Protein AF-A0A090WBZ7-F1 (afdb_monomer)

pLDDT: mean 85.17, std 12.05, range [41.03, 97.19]

Structure (mmCIF, N/CA/C/O backbone):
data_AF-A0A090WBZ7-F1
#
_entry.id   AF-A0A090WBZ7-F1
#
loop_
_atom_site.group_PDB
_atom_site.id
_atom_site.type_symbol
_atom_site.label_atom_id
_atom_site.label_alt_id
_atom_site.label_comp_id
_atom_site.label_asym_id
_atom_site.label_entity_id
_atom_site.label_seq_id
_atom_site.pdbx_PDB_ins_code
_atom_site.Cartn_x
_atom_site.Cartn_y
_atom_site.Cartn_z
_atom_site.occupancy
_atom_site.B_iso_or_equiv
_atom_site.auth_seq_id
_atom_site.auth_comp_id
_atom_site.auth_asym_id
_atom_site.auth_atom_id
_atom_site.pdbx_PDB_model_num
ATOM 1 N N . MET A 1 1 ? -3.839 8.595 30.414 1.00 41.03 1 MET A N 1
ATOM 2 C CA . MET A 1 1 ? -3.025 8.785 29.194 1.00 41.03 1 MET A CA 1
ATOM 3 C C . MET A 1 1 ? -3.899 9.528 28.204 1.00 41.03 1 MET A C 1
ATOM 5 O O . MET A 1 1 ? -5.021 9.101 28.007 1.00 41.03 1 MET A O 1
ATOM 9 N N . SER A 1 2 ? -3.464 10.681 27.697 1.00 43.09 2 SER A N 1
ATOM 10 C CA . SER A 1 2 ? -4.222 11.405 26.669 1.00 43.09 2 SER A CA 1
ATOM 11 C C . SER A 1 2 ? -4.077 10.619 25.367 1.00 43.09 2 SER A C 1
ATOM 13 O O . SER A 1 2 ? -2.963 10.550 24.844 1.00 43.09 2 SER A O 1
ATOM 15 N N . ASP A 1 3 ? -5.141 9.950 24.914 1.00 59.94 3 ASP A N 1
ATOM 16 C CA . ASP A 1 3 ? -5.151 9.215 23.648 1.00 59.94 3 ASP A CA 1
ATOM 17 C C . ASP A 1 3 ? -4.873 10.195 22.513 1.00 59.94 3 ASP A C 1
ATOM 19 O O . ASP A 1 3 ? -5.734 10.957 22.067 1.00 59.94 3 ASP A O 1
ATOM 23 N N . LYS A 1 4 ? -3.615 10.222 22.077 1.00 69.25 4 LYS A N 1
ATOM 24 C CA . LYS A 1 4 ? -3.167 11.058 20.974 1.00 69.25 4 LYS A CA 1
ATOM 25 C C . LYS A 1 4 ? -3.658 10.393 19.693 1.00 69.25 4 LYS A C 1
ATOM 27 O O . LYS A 1 4 ? -2.971 9.557 19.114 1.00 69.25 4 LYS A O 1
ATOM 32 N N . GLN A 1 5 ? -4.885 10.723 19.301 1.00 80.00 5 GLN A N 1
ATOM 33 C CA . GLN A 1 5 ? -5.461 10.244 18.052 1.00 80.00 5 GLN A CA 1
ATOM 34 C C . GLN A 1 5 ? -4.583 10.705 16.888 1.00 80.00 5 GLN A C 1
ATOM 36 O O . GLN A 1 5 ? -4.189 11.872 16.803 1.00 80.00 5 GLN A O 1
ATOM 41 N N . ILE A 1 6 ? -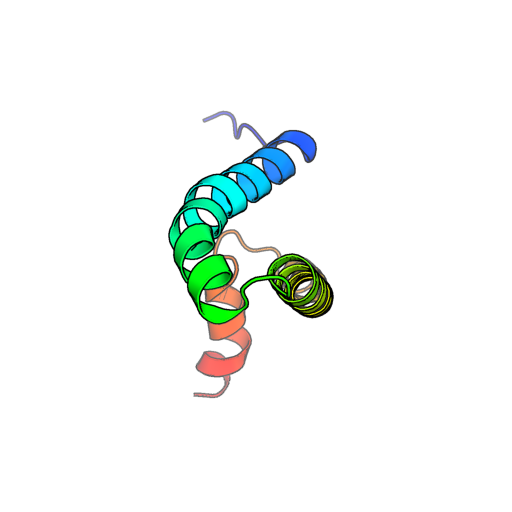4.229 9.763 16.019 1.00 86.56 6 ILE A N 1
ATOM 42 C CA . ILE A 1 6 ? -3.431 10.049 14.833 1.00 86.56 6 ILE A CA 1
ATOM 43 C C . ILE A 1 6 ? -4.355 10.708 13.810 1.00 86.56 6 ILE A C 1
ATOM 45 O O . ILE A 1 6 ? -5.367 10.129 13.425 1.00 86.56 6 ILE A O 1
ATOM 49 N N . ASP A 1 7 ? -4.005 11.918 13.373 1.00 92.56 7 ASP A N 1
ATOM 50 C CA . ASP A 1 7 ? -4.716 12.589 12.285 1.00 92.56 7 ASP A CA 1
ATOM 51 C C . ASP A 1 7 ? -4.583 11.792 10.976 1.00 92.56 7 ASP A C 1
ATOM 53 O O . ASP A 1 7 ? -3.592 11.085 10.763 1.00 92.56 7 ASP A O 1
ATOM 57 N N . LEU A 1 8 ? -5.540 11.941 10.059 1.00 91.06 8 LEU A N 1
ATOM 58 C CA . LEU A 1 8 ? -5.574 11.208 8.789 1.00 91.06 8 LEU A CA 1
ATOM 59 C C . L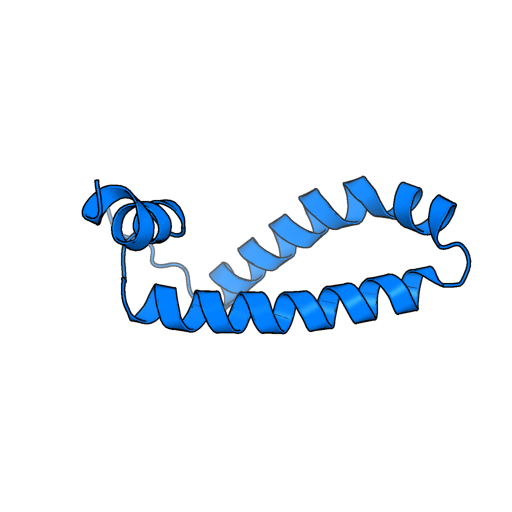EU A 1 8 ? -4.253 11.336 8.018 1.00 91.06 8 LEU A C 1
ATOM 61 O O . LEU A 1 8 ? -3.738 10.353 7.485 1.00 91.06 8 LEU A O 1
ATOM 65 N N . LYS A 1 9 ? -3.658 12.533 8.006 1.00 94.38 9 LYS A N 1
ATOM 66 C CA . LYS A 1 9 ? -2.361 12.767 7.357 1.00 94.38 9 LYS A CA 1
ATOM 67 C C . LYS A 1 9 ? -1.235 11.973 8.014 1.00 94.38 9 LYS A C 1
ATOM 69 O O . LYS A 1 9 ? -0.376 11.444 7.313 1.00 94.38 9 LYS A O 1
ATOM 74 N N . GLY A 1 10 ? -1.253 11.869 9.342 1.00 94.44 10 GLY A N 1
ATOM 75 C CA . GLY A 1 10 ? -0.301 11.062 10.100 1.00 94.44 10 GLY A CA 1
ATOM 76 C C . GLY A 1 10 ? -0.450 9.577 9.785 1.00 94.44 10 GLY A C 1
ATOM 77 O O . GLY A 1 10 ? 0.543 8.910 9.509 1.00 94.44 10 GLY A O 1
ATOM 78 N N . ALA A 1 11 ? -1.685 9.076 9.733 1.00 91.88 11 ALA A N 1
ATOM 79 C CA . ALA A 1 11 ? -1.963 7.685 9.384 1.00 91.88 11 ALA A CA 1
ATOM 80 C C . ALA A 1 11 ? -1.509 7.347 7.950 1.00 91.88 11 ALA A C 1
ATOM 82 O O . ALA A 1 11 ? -0.858 6.324 7.732 1.00 91.88 11 ALA A O 1
ATOM 83 N N . ILE A 1 12 ? -1.770 8.239 6.986 1.00 94.00 12 ILE A N 1
ATOM 84 C CA . ILE A 1 12 ? -1.296 8.099 5.600 1.00 94.00 12 ILE A CA 1
ATOM 85 C C . ILE A 1 12 ? 0.236 8.077 5.550 1.00 94.00 12 ILE A C 1
ATOM 87 O O . ILE A 1 12 ? 0.816 7.208 4.899 1.00 94.00 12 ILE A O 1
ATOM 91 N N . ALA A 1 13 ? 0.900 9.000 6.251 1.00 95.19 13 ALA A N 1
ATOM 92 C CA . ALA A 1 13 ? 2.359 9.067 6.282 1.00 95.19 13 ALA A CA 1
ATOM 93 C C . ALA A 1 13 ? 2.987 7.793 6.870 1.00 95.19 13 ALA A C 1
ATOM 95 O O . ALA A 1 13 ? 3.971 7.296 6.323 1.00 95.19 13 ALA A O 1
ATOM 96 N N . ILE A 1 14 ? 2.398 7.232 7.931 1.00 93.25 14 ILE A N 1
ATOM 97 C CA . ILE A 1 14 ? 2.836 5.960 8.527 1.00 93.25 14 ILE A CA 1
ATOM 98 C C . ILE A 1 14 ? 2.715 4.820 7.508 1.00 93.25 14 ILE A C 1
ATOM 100 O O . ILE A 1 14 ? 3.672 4.069 7.313 1.00 93.25 14 ILE A O 1
ATOM 104 N N . GLY A 1 15 ? 1.573 4.718 6.821 1.00 92.12 15 GLY A N 1
ATOM 105 C CA . GLY A 1 15 ? 1.349 3.692 5.800 1.00 92.12 15 GLY A CA 1
ATOM 106 C C . GLY A 1 15 ? 2.342 3.786 4.639 1.00 92.12 15 GLY A C 1
ATOM 107 O O . GLY A 1 15 ? 2.999 2.800 4.302 1.00 92.12 15 GLY A O 1
ATOM 108 N N . ILE A 1 16 ? 2.513 4.982 4.064 1.00 94.25 16 ILE A N 1
ATOM 109 C CA . ILE A 1 16 ? 3.452 5.212 2.955 1.00 94.25 16 ILE A CA 1
ATOM 110 C C . ILE A 1 16 ? 4.892 4.938 3.402 1.00 94.25 16 ILE A C 1
ATOM 112 O O . ILE A 1 16 ? 5.624 4.238 2.701 1.00 94.25 16 ILE A O 1
ATOM 116 N N . GLY A 1 17 ? 5.294 5.443 4.572 1.00 93.75 17 GLY A N 1
ATOM 117 C CA . GLY A 1 17 ? 6.634 5.233 5.119 1.00 93.75 17 GLY A CA 1
ATOM 118 C C . GLY A 1 17 ? 6.959 3.751 5.311 1.00 93.75 17 GLY A C 1
ATOM 119 O O . GLY A 1 17 ? 8.033 3.304 4.911 1.00 93.75 17 GLY A O 1
ATOM 120 N N . GLY A 1 18 ? 6.008 2.974 5.837 1.00 91.88 18 GLY A N 1
ATOM 121 C CA . GLY A 1 18 ? 6.148 1.525 5.981 1.00 91.88 18 GLY A CA 1
ATOM 122 C C . GLY A 1 18 ? 6.246 0.788 4.642 1.00 91.88 18 GLY A C 1
ATOM 123 O O . GLY A 1 18 ? 7.146 -0.032 4.457 1.00 91.88 18 GLY A O 1
ATOM 124 N N . MET A 1 19 ? 5.368 1.094 3.681 1.00 92.50 19 MET A N 1
ATOM 125 C CA . MET A 1 19 ? 5.349 0.415 2.375 1.00 92.50 19 MET A CA 1
ATOM 126 C C . MET A 1 19 ? 6.580 0.735 1.519 1.00 92.50 19 MET A C 1
ATOM 128 O O . MET A 1 19 ? 7.162 -0.166 0.911 1.00 92.50 19 MET A O 1
ATOM 132 N N . VAL A 1 20 ? 6.997 2.004 1.469 1.00 92.38 20 VAL A N 1
ATOM 133 C CA . VAL A 1 20 ? 8.164 2.427 0.680 1.00 92.38 20 VAL A CA 1
ATOM 134 C C . VAL A 1 20 ? 9.459 1.993 1.366 1.00 92.38 20 VAL A C 1
ATOM 136 O O . VAL A 1 20 ? 10.320 1.399 0.716 1.00 92.38 20 VAL A O 1
ATOM 139 N N . GLY A 1 21 ? 9.576 2.239 2.674 1.00 87.62 21 GLY A N 1
ATOM 140 C CA . GLY A 1 21 ? 10.759 1.907 3.467 1.00 87.62 21 GLY A CA 1
ATOM 141 C C . GLY A 1 21 ? 11.003 0.403 3.594 1.00 87.62 21 GLY A C 1
ATOM 142 O O . GLY A 1 21 ? 12.125 -0.050 3.391 1.00 87.62 21 GLY A O 1
ATOM 143 N N . GLY A 1 22 ? 9.960 -0.371 3.905 1.00 83.88 22 GLY A N 1
ATOM 144 C CA . GLY A 1 22 ? 10.075 -1.813 4.139 1.00 83.88 22 GLY A CA 1
ATOM 145 C C . GLY A 1 22 ? 9.885 -2.676 2.892 1.00 83.88 22 GLY A C 1
ATOM 146 O O . GLY A 1 22 ? 10.548 -3.698 2.752 1.00 83.88 22 GLY A O 1
ATOM 147 N N . GLY A 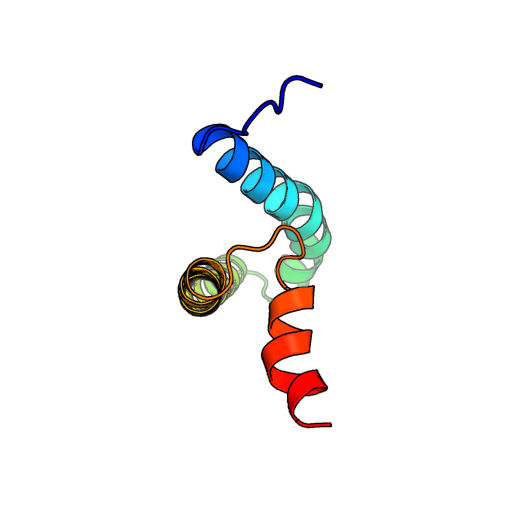1 23 ? 8.985 -2.286 1.986 1.00 84.75 23 GLY A N 1
ATOM 148 C CA . GLY A 1 23 ? 8.633 -3.087 0.812 1.00 84.75 23 GLY A CA 1
ATOM 149 C C . GLY A 1 23 ? 9.460 -2.725 -0.416 1.00 84.75 23 GLY A C 1
ATOM 150 O O . GLY A 1 23 ? 10.252 -3.534 -0.895 1.00 84.75 23 GLY A O 1
ATOM 151 N N . ILE A 1 24 ? 9.280 -1.502 -0.927 1.00 90.44 24 ILE A N 1
ATOM 152 C CA . ILE A 1 24 ? 9.845 -1.087 -2.222 1.00 90.44 24 ILE A CA 1
ATOM 153 C C . ILE A 1 24 ? 11.367 -1.223 -2.229 1.00 90.44 24 ILE A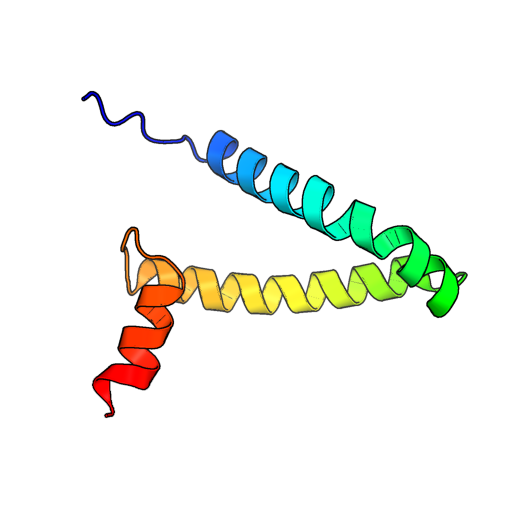 C 1
ATOM 155 O O . ILE A 1 24 ? 11.902 -1.903 -3.100 1.00 90.44 24 ILE A O 1
ATOM 159 N N . PHE A 1 25 ? 12.069 -0.648 -1.251 1.00 87.44 25 PHE A N 1
ATOM 160 C CA . PHE A 1 25 ? 13.534 -0.722 -1.228 1.00 87.44 25 PHE A CA 1
ATOM 161 C C . PHE A 1 25 ? 14.075 -2.144 -1.048 1.00 87.44 25 PHE A C 1
ATOM 163 O O . PHE A 1 25 ? 15.150 -2.442 -1.567 1.00 87.44 25 PHE A O 1
ATOM 170 N N . ALA A 1 26 ? 13.328 -3.034 -0.388 1.00 89.62 26 ALA A N 1
ATOM 171 C CA . ALA A 1 26 ? 13.743 -4.420 -0.200 1.00 89.62 26 ALA A CA 1
ATOM 172 C C . ALA A 1 26 ? 13.685 -5.237 -1.501 1.00 89.62 26 ALA A C 1
ATOM 174 O O . ALA A 1 26 ? 14.537 -6.096 -1.724 1.00 89.62 26 ALA A O 1
ATOM 175 N N . VAL A 1 27 ? 12.703 -4.977 -2.374 1.00 90.12 27 VAL A N 1
ATOM 176 C CA . VAL A 1 27 ? 12.453 -5.818 -3.562 1.00 90.12 27 VAL A CA 1
ATOM 177 C C . VAL A 1 27 ? 12.750 -5.138 -4.895 1.00 90.12 27 VAL A C 1
ATOM 179 O O . VAL A 1 27 ? 12.771 -5.817 -5.920 1.00 90.12 27 VAL A O 1
ATOM 182 N N . LEU A 1 28 ? 13.009 -3.826 -4.923 1.00 90.56 28 LEU A N 1
ATOM 183 C CA . LEU A 1 28 ? 13.192 -3.073 -6.170 1.00 90.56 28 LEU A CA 1
ATOM 184 C C . LEU A 1 28 ? 14.331 -3.633 -7.033 1.00 90.56 28 LEU A C 1
ATOM 186 O O . LEU A 1 28 ? 14.154 -3.806 -8.236 1.00 90.56 28 LEU A O 1
ATOM 190 N N . GLY A 1 29 ? 15.475 -3.970 -6.430 1.00 89.38 29 GLY A N 1
ATOM 191 C CA . GLY A 1 29 ? 16.604 -4.554 -7.165 1.00 89.38 29 GLY A CA 1
ATOM 192 C C . GLY A 1 29 ? 16.257 -5.901 -7.809 1.00 89.38 29 GLY A C 1
ATOM 193 O O . GLY A 1 29 ? 16.590 -6.142 -8.970 1.00 89.38 29 GLY A O 1
ATOM 194 N N . LEU A 1 30 ? 15.518 -6.751 -7.090 1.00 90.62 30 LEU A N 1
ATOM 195 C CA . LEU A 1 30 ? 15.036 -8.032 -7.610 1.00 90.62 30 LEU A CA 1
ATOM 196 C C . LEU A 1 30 ? 14.015 -7.828 -8.738 1.00 90.62 30 LEU A C 1
ATOM 198 O O . LEU A 1 30 ? 14.111 -8.478 -9.778 1.00 90.62 30 LEU A O 1
ATOM 202 N N . ALA A 1 31 ? 13.078 -6.895 -8.560 1.00 89.06 31 ALA A N 1
ATOM 203 C CA . ALA A 1 31 ? 12.081 -6.555 -9.568 1.00 89.06 31 ALA A CA 1
ATOM 204 C C . ALA A 1 31 ? 12.738 -6.074 -10.871 1.00 89.06 31 ALA A C 1
ATOM 206 O O . ALA A 1 31 ? 12.366 -6.548 -11.942 1.00 89.06 31 ALA A O 1
ATOM 207 N N . ILE A 1 32 ? 13.762 -5.216 -10.783 1.00 91.94 32 ILE A N 1
ATOM 208 C CA . ILE A 1 32 ? 14.530 -4.748 -11.947 1.00 91.94 32 ILE A CA 1
ATOM 209 C C . ILE A 1 32 ? 15.269 -5.904 -12.622 1.00 91.94 32 ILE A C 1
ATOM 211 O O . ILE A 1 32 ? 15.272 -5.992 -13.847 1.00 91.94 32 ILE A O 1
ATOM 215 N N . SER A 1 33 ? 15.867 -6.816 -11.854 1.00 92.38 33 SER A N 1
ATOM 216 C CA . SER A 1 33 ? 16.576 -7.972 -12.417 1.00 92.38 33 SER A CA 1
ATOM 217 C C . SER A 1 33 ? 15.643 -8.900 -13.211 1.00 92.38 33 SER A C 1
ATOM 219 O O . SER A 1 33 ? 15.980 -9.340 -14.313 1.00 92.38 33 SER A O 1
ATOM 221 N N . LEU A 1 34 ? 14.438 -9.146 -12.685 1.00 91.88 34 LEU A N 1
ATOM 222 C CA . LEU A 1 34 ? 13.450 -10.041 -13.293 1.00 91.88 34 LEU A CA 1
ATOM 223 C C . LEU A 1 34 ? 12.687 -9.384 -14.451 1.00 91.88 34 LEU A C 1
ATOM 225 O O . LEU A 1 34 ? 12.610 -9.945 -15.543 1.00 91.88 34 LEU A O 1
ATOM 229 N N . ALA A 1 35 ? 12.122 -8.197 -14.224 1.00 88.56 35 ALA A N 1
ATOM 230 C CA . ALA A 1 35 ? 11.260 -7.509 -15.184 1.00 88.56 35 ALA A CA 1
ATOM 231 C C . ALA A 1 35 ? 12.040 -6.615 -16.162 1.00 88.56 35 ALA A C 1
ATOM 233 O O . ALA A 1 35 ? 11.493 -6.202 -17.188 1.00 88.56 35 ALA A O 1
ATOM 234 N N . LYS A 1 36 ? 13.316 -6.316 -15.884 1.00 88.88 36 LYS A N 1
ATOM 235 C CA . LYS A 1 36 ? 14.182 -5.457 -16.708 1.00 88.88 36 LYS A CA 1
ATOM 236 C C . LYS A 1 36 ? 13.479 -4.129 -17.025 1.00 88.88 36 LYS A C 1
ATOM 238 O O . LYS A 1 36 ? 13.011 -3.437 -16.120 1.00 88.88 36 LYS A O 1
ATOM 243 N N . GLY A 1 37 ? 13.348 -3.777 -18.305 1.00 88.50 37 GLY A N 1
ATOM 244 C CA . GLY A 1 37 ? 12.659 -2.560 -18.748 1.00 88.50 37 GLY A CA 1
ATOM 245 C C . GLY A 1 37 ? 11.151 -2.534 -18.464 1.00 88.50 37 GLY A C 1
ATOM 246 O O . GLY A 1 37 ? 10.561 -1.459 -18.454 1.00 88.50 37 GLY A O 1
ATOM 247 N N . ALA A 1 38 ? 10.524 -3.681 -18.183 1.00 93.00 38 ALA A N 1
ATOM 248 C CA . ALA A 1 38 ? 9.095 -3.772 -17.877 1.00 93.00 38 ALA A CA 1
ATOM 249 C C . ALA A 1 38 ? 8.763 -3.514 -16.393 1.00 93.00 38 ALA A C 1
ATOM 251 O O . ALA A 1 38 ? 7.596 -3.563 -16.006 1.00 93.00 38 ALA A O 1
ATOM 252 N N . THR A 1 39 ? 9.759 -3.204 -15.556 1.00 90.56 39 THR A N 1
ATOM 253 C CA . THR A 1 39 ? 9.578 -2.934 -14.118 1.00 90.56 39 THR A CA 1
ATOM 254 C C . THR A 1 39 ? 8.484 -1.895 -13.813 1.00 90.56 39 THR A C 1
ATOM 256 O O . THR A 1 39 ? 7.646 -2.174 -12.955 1.00 90.56 39 THR A O 1
ATOM 259 N N . PRO A 1 40 ? 8.392 -0.745 -14.516 1.00 90.44 40 PRO A N 1
ATOM 260 C CA . PRO A 1 40 ? 7.319 0.224 -14.272 1.00 90.44 40 PRO A CA 1
ATOM 261 C C . PRO A 1 40 ? 5.920 -0.349 -14.533 1.00 90.44 40 PRO A C 1
ATOM 263 O O . PRO A 1 40 ? 4.986 -0.065 -13.788 1.00 90.44 40 PRO A O 1
ATOM 266 N N . VAL A 1 41 ? 5.780 -1.198 -15.556 1.00 93.88 41 VAL A N 1
ATOM 267 C CA . VAL A 1 41 ? 4.508 -1.855 -15.892 1.00 93.88 41 VAL A CA 1
ATOM 268 C C . VAL A 1 41 ? 4.125 -2.862 -14.809 1.00 93.88 41 VAL A C 1
ATOM 270 O O . VAL A 1 41 ? 2.971 -2.897 -14.389 1.00 93.88 41 VAL A O 1
ATOM 273 N N . ALA A 1 42 ? 5.091 -3.630 -14.297 1.00 92.44 42 ALA A N 1
ATOM 274 C CA . ALA A 1 42 ? 4.862 -4.559 -13.192 1.00 92.44 42 ALA A CA 1
ATOM 275 C C . ALA A 1 42 ? 4.371 -3.834 -11.924 1.00 92.44 42 ALA A C 1
ATOM 277 O O . ALA A 1 42 ? 3.405 -4.275 -11.299 1.00 92.44 42 ALA A O 1
ATOM 278 N N . PHE A 1 43 ? 4.970 -2.687 -11.583 1.00 90.94 43 PHE A N 1
ATOM 279 C CA . PHE A 1 43 ? 4.503 -1.853 -10.470 1.00 90.94 43 PHE A CA 1
ATOM 280 C C . PHE A 1 43 ? 3.107 -1.274 -10.705 1.00 90.94 43 PHE A C 1
ATOM 282 O O . PHE A 1 43 ? 2.319 -1.196 -9.765 1.00 90.94 43 PHE A O 1
ATOM 289 N N . LEU A 1 44 ? 2.774 -0.903 -11.942 1.00 94.38 44 LEU A N 1
ATOM 290 C CA . LEU A 1 44 ? 1.451 -0.384 -12.283 1.00 94.38 44 LEU A CA 1
ATOM 291 C C . LEU A 1 44 ? 0.373 -1.461 -12.091 1.00 94.38 44 LEU A C 1
ATOM 293 O O . LEU A 1 44 ? -0.648 -1.206 -11.455 1.00 94.38 44 LEU A O 1
ATOM 297 N N . ILE A 1 45 ? 0.637 -2.687 -12.552 1.00 95.44 45 ILE A N 1
ATOM 298 C CA . ILE A 1 45 ? -0.246 -3.841 -12.328 1.00 95.44 45 ILE A CA 1
ATOM 299 C C . ILE A 1 45 ? -0.388 -4.126 -10.827 1.00 95.44 45 ILE A C 1
ATOM 301 O O . ILE A 1 45 ? -1.507 -4.281 -10.335 1.00 95.44 45 ILE A O 1
ATOM 305 N N . ALA A 1 46 ? 0.719 -4.138 -10.080 1.00 92.88 46 ALA A N 1
ATOM 306 C CA . ALA A 1 46 ? 0.688 -4.321 -8.630 1.00 92.88 46 ALA A CA 1
ATOM 307 C C . ALA A 1 46 ? -0.1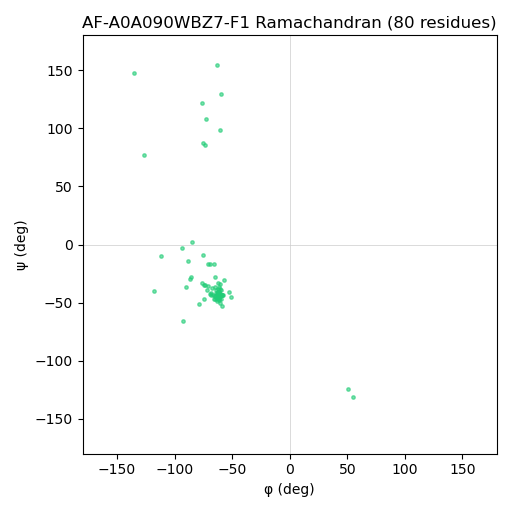33 -3.225 -7.925 1.00 92.88 46 ALA A C 1
ATOM 309 O O . ALA A 1 46 ? -0.897 -3.525 -7.010 1.00 92.88 46 ALA A O 1
ATOM 310 N N . GLY A 1 47 ? -0.036 -1.974 -8.383 1.00 94.31 47 GLY A N 1
ATOM 311 C CA . GLY A 1 47 ? -0.838 -0.856 -7.888 1.00 94.31 47 GLY A CA 1
ATOM 312 C C . GLY A 1 47 ? -2.335 -1.045 -8.134 1.00 94.31 47 GLY A C 1
ATOM 313 O O . GLY A 1 47 ? -3.135 -0.833 -7.224 1.00 94.31 47 GLY A O 1
ATOM 314 N N . ILE A 1 48 ? -2.722 -1.513 -9.323 1.00 97.19 48 ILE A N 1
ATOM 315 C CA . ILE A 1 48 ? -4.123 -1.838 -9.632 1.00 97.19 48 ILE A CA 1
ATOM 316 C C . ILE A 1 48 ? -4.644 -2.924 -8.682 1.00 97.19 48 ILE A C 1
ATOM 318 O O . ILE A 1 48 ? -5.712 -2.766 -8.092 1.00 97.19 48 ILE A O 1
ATOM 322 N N . ILE A 1 49 ? -3.879 -3.999 -8.481 1.00 96.44 49 ILE A N 1
ATOM 323 C CA . ILE A 1 49 ? -4.242 -5.076 -7.546 1.00 96.44 49 ILE A CA 1
ATOM 324 C C . ILE A 1 49 ? -4.376 -4.527 -6.118 1.00 96.44 49 ILE A C 1
ATOM 326 O O . ILE A 1 49 ? -5.344 -4.834 -5.422 1.00 96.44 49 ILE A O 1
ATOM 330 N N . ALA A 1 50 ? -3.451 -3.665 -5.692 1.00 94.62 50 ALA A N 1
ATOM 331 C CA . ALA A 1 50 ? -3.489 -3.049 -4.371 1.00 94.62 50 ALA A CA 1
ATOM 332 C C . ALA A 1 50 ? -4.754 -2.202 -4.145 1.00 94.62 50 ALA A C 1
ATOM 334 O O . ALA A 1 50 ? -5.275 -2.205 -3.032 1.00 94.62 50 ALA A O 1
ATOM 335 N N . ILE A 1 51 ? -5.293 -1.536 -5.174 1.00 95.62 51 ILE A N 1
ATOM 336 C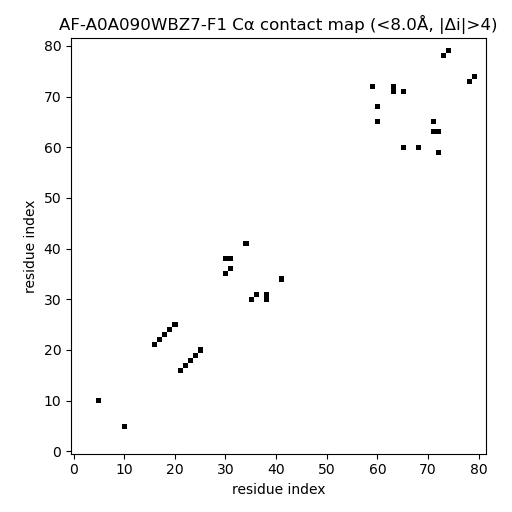 CA . ILE A 1 51 ? -6.559 -0.788 -5.074 1.00 95.62 51 ILE A CA 1
ATOM 337 C C . ILE A 1 51 ? -7.730 -1.727 -4.757 1.00 95.62 51 ILE A C 1
ATOM 339 O O . ILE A 1 51 ? -8.525 -1.430 -3.863 1.00 95.62 51 ILE A O 1
ATOM 343 N N . PHE A 1 52 ? -7.826 -2.875 -5.434 1.00 96.44 52 PHE A N 1
ATOM 344 C CA . PHE A 1 52 ? -8.869 -3.867 -5.141 1.00 96.44 52 PHE A CA 1
ATOM 345 C C . PHE A 1 52 ? -8.763 -4.400 -3.707 1.00 96.44 52 PHE A C 1
ATOM 347 O O . PHE A 1 52 ? -9.774 -4.525 -3.004 1.00 96.44 52 PHE A O 1
ATOM 354 N N . THR A 1 53 ? -7.537 -4.651 -3.243 1.00 93.19 53 THR A N 1
ATOM 355 C CA . THR A 1 53 ? -7.272 -5.052 -1.857 1.00 93.19 53 THR A CA 1
ATOM 356 C C . THR A 1 53 ? -7.684 -3.955 -0.878 1.00 93.19 53 THR A C 1
ATOM 358 O O . THR A 1 53 ? -8.427 -4.225 0.065 1.00 93.19 53 THR A O 1
ATOM 361 N N . ALA A 1 54 ? -7.272 -2.709 -1.117 1.00 92.81 54 ALA A N 1
ATOM 362 C CA . ALA A 1 54 ? -7.593 -1.568 -0.265 1.00 92.81 54 ALA A CA 1
ATOM 363 C C . ALA A 1 54 ? -9.104 -1.320 -0.172 1.00 92.81 54 ALA A C 1
ATOM 365 O O . ALA A 1 54 ? -9.607 -1.019 0.909 1.00 92.81 54 ALA A O 1
ATOM 366 N N . TYR A 1 55 ? -9.845 -1.502 -1.268 1.00 94.69 55 TYR A N 1
ATOM 367 C CA . TYR A 1 55 ? -11.304 -1.393 -1.268 1.00 94.69 55 TYR A CA 1
ATOM 368 C C . TYR A 1 55 ? -11.964 -2.444 -0.367 1.00 94.69 55 TYR A C 1
ATOM 370 O O . TYR A 1 55 ? -12.823 -2.112 0.454 1.00 94.69 55 TYR A O 1
ATOM 378 N N . SER A 1 56 ? -11.533 -3.703 -0.485 1.00 91.81 56 SER A N 1
ATOM 379 C CA . SER A 1 56 ? -12.028 -4.796 0.361 1.00 91.81 56 SER A CA 1
ATOM 380 C C . SER A 1 56 ? -11.721 -4.539 1.837 1.00 91.81 56 SER A C 1
ATOM 382 O O . SER A 1 56 ? -12.611 -4.638 2.681 1.00 91.81 56 SER A O 1
ATOM 384 N N . TYR A 1 57 ? -10.489 -4.119 2.138 1.00 89.12 57 TYR A N 1
ATOM 385 C CA . TYR A 1 57 ? -10.066 -3.766 3.492 1.00 89.12 57 TYR A CA 1
ATOM 386 C C . TYR A 1 57 ? -10.833 -2.571 4.057 1.00 89.12 57 TYR A C 1
ATOM 388 O O . TYR A 1 57 ? -11.268 -2.621 5.201 1.00 89.12 57 TYR A O 1
ATOM 396 N N . SER A 1 58 ? -11.060 -1.523 3.264 1.00 90.12 58 SER A N 1
ATOM 397 C CA . SER A 1 58 ? -11.798 -0.336 3.702 1.00 90.12 58 SER A CA 1
ATOM 398 C C . SER A 1 58 ? -13.225 -0.683 4.129 1.00 90.12 58 SER A C 1
ATOM 400 O O . SER A 1 58 ? -13.662 -0.252 5.196 1.00 90.12 58 SER A O 1
ATOM 402 N N . LYS A 1 59 ? -13.934 -1.518 3.357 1.00 88.62 59 LYS A N 1
ATOM 403 C CA . LYS A 1 59 ? -15.266 -2.000 3.753 1.00 88.62 59 LYS A CA 1
ATOM 404 C C . LYS A 1 59 ? -15.231 -2.811 5.043 1.00 88.62 59 LYS A C 1
ATOM 406 O O . LYS A 1 59 ? -16.117 -2.659 5.880 1.00 88.62 59 LYS A O 1
ATOM 411 N N . LEU A 1 60 ? -14.219 -3.657 5.203 1.00 86.75 60 LEU A N 1
ATOM 412 C CA . LEU A 1 60 ? -14.108 -4.536 6.359 1.00 86.75 60 LEU A CA 1
ATOM 413 C C . LEU A 1 60 ? -13.744 -3.769 7.635 1.00 86.75 60 LEU A C 1
ATOM 415 O O . LEU A 1 60 ? -14.336 -4.017 8.680 1.00 86.75 60 LEU A O 1
ATOM 419 N N . SER A 1 61 ? -12.863 -2.771 7.535 1.00 86.50 61 SER A N 1
ATOM 420 C CA . SER A 1 61 ? -12.543 -1.845 8.628 1.00 86.50 61 SER A CA 1
ATOM 421 C C . SER A 1 61 ? -13.749 -1.024 9.084 1.00 86.50 61 SER A C 1
ATOM 423 O O . SER A 1 61 ? -13.853 -0.713 10.266 1.00 86.50 61 SER A O 1
ATOM 425 N N . LEU A 1 62 ? -14.666 -0.676 8.173 1.00 85.38 62 LEU A N 1
ATOM 426 C CA . LEU A 1 62 ? -15.916 0.001 8.535 1.00 85.38 62 LEU A CA 1
ATOM 427 C C . LEU A 1 62 ? -16.921 -0.950 9.202 1.00 85.38 62 LEU A C 1
ATOM 429 O O . LEU A 1 62 ? -17.652 -0.527 10.093 1.00 85.38 62 LEU A O 1
ATOM 433 N N . ALA A 1 63 ? -16.962 -2.218 8.781 1.00 85.00 63 ALA A N 1
ATOM 434 C CA . ALA A 1 63 ? -17.841 -3.231 9.367 1.00 85.00 63 ALA A CA 1
ATOM 435 C C . ALA A 1 63 ? -1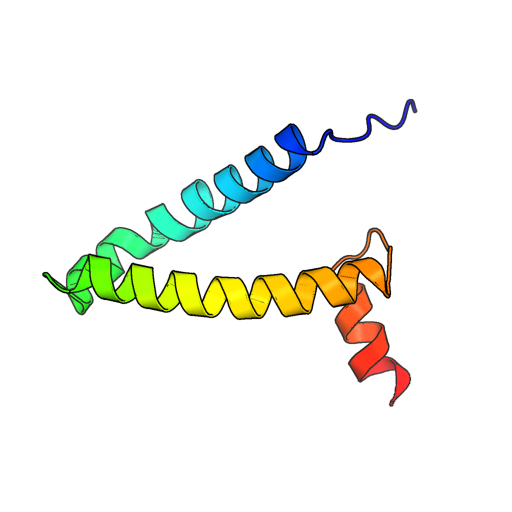7.368 -3.698 10.755 1.00 85.00 63 ALA A C 1
ATOM 437 O O . ALA A 1 63 ? -18.191 -3.970 11.627 1.00 85.00 63 ALA A O 1
ATOM 438 N N . TYR A 1 64 ? -16.050 -3.759 10.964 1.00 82.88 64 TYR A N 1
ATOM 439 C CA . TYR A 1 64 ? -15.420 -4.197 12.208 1.00 82.88 64 TYR A CA 1
ATOM 440 C C . TYR A 1 64 ? -14.422 -3.137 12.708 1.00 82.88 64 TYR A C 1
ATOM 442 O O . TYR A 1 64 ? -13.210 -3.301 12.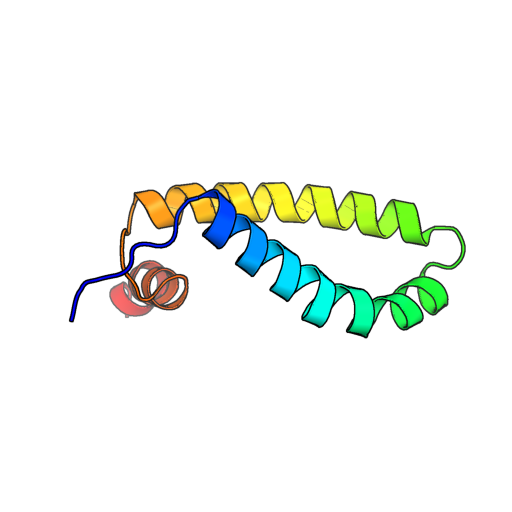535 1.00 82.88 64 TYR A O 1
ATOM 450 N N . PRO A 1 65 ? -14.910 -2.036 13.314 1.00 76.50 65 PRO A N 1
ATOM 451 C CA . PRO A 1 65 ? -14.061 -0.987 13.866 1.00 76.50 65 PRO A CA 1
ATOM 452 C C . PRO A 1 65 ? -13.408 -1.469 15.171 1.00 76.50 65 PRO A C 1
ATOM 454 O O . PRO A 1 65 ? -13.929 -1.255 16.263 1.00 76.50 65 PRO A O 1
ATOM 457 N N . ASP A 1 66 ? -12.272 -2.151 15.045 1.00 78.25 66 ASP A N 1
ATOM 458 C CA . ASP A 1 66 ? -11.513 -2.735 16.154 1.00 78.25 66 ASP A CA 1
ATOM 459 C C . ASP A 1 66 ? -10.009 -2.452 15.991 1.00 78.25 66 ASP A C 1
ATOM 461 O O . ASP A 1 66 ? -9.481 -2.388 14.876 1.00 78.25 66 ASP A O 1
ATOM 465 N N . THR A 1 67 ? -9.300 -2.292 17.108 1.00 74.38 67 THR A N 1
ATOM 466 C CA . THR A 1 67 ? -7.857 -2.007 17.138 1.00 74.38 67 THR A CA 1
ATOM 467 C C . THR A 1 67 ? -7.003 -3.198 16.672 1.00 74.38 67 THR A C 1
ATOM 469 O O . THR A 1 67 ? -5.832 -3.015 16.342 1.00 74.38 67 THR A O 1
ATOM 472 N N . GLY A 1 68 ? -7.566 -4.412 16.621 1.00 73.12 68 GLY A N 1
ATOM 473 C CA . GLY A 1 68 ? -6.895 -5.642 16.184 1.00 73.12 68 GLY A CA 1
ATOM 474 C C . GLY A 1 68 ? -6.693 -5.778 14.668 1.00 73.12 68 GLY A C 1
ATOM 475 O O . GLY A 1 68 ? -5.983 -6.684 14.224 1.00 73.12 68 GLY A O 1
ATOM 476 N N . GLY A 1 69 ? -7.289 -4.893 13.860 1.00 76.56 69 GLY A N 1
ATOM 477 C CA . GLY A 1 69 ? -7.089 -4.847 12.408 1.00 76.56 69 GLY A CA 1
ATOM 478 C C . GLY A 1 69 ? -7.383 -6.183 11.712 1.00 76.56 69 GLY A C 1
ATOM 479 O O . GLY A 1 69 ? -8.406 -6.820 11.963 1.00 76.56 69 GLY A O 1
ATOM 480 N N . THR A 1 70 ? -6.469 -6.638 10.849 1.00 77.25 70 THR A N 1
ATOM 481 C CA . THR A 1 70 ? -6.639 -7.866 10.049 1.00 77.25 70 THR A CA 1
ATOM 482 C C . THR A 1 70 ? -6.890 -9.123 10.882 1.00 77.25 70 THR A C 1
ATOM 484 O O . THR A 1 70 ? -7.597 -10.023 10.432 1.00 77.25 70 THR A O 1
ATOM 487 N N . VAL A 1 71 ? -6.359 -9.195 12.106 1.00 80.69 71 VAL A N 1
ATOM 488 C CA . VAL A 1 71 ? -6.561 -10.355 12.990 1.00 80.69 71 VAL A CA 1
ATOM 489 C C . VAL A 1 71 ? -8.042 -10.521 13.327 1.00 80.69 71 VAL A C 1
ATOM 491 O O . VAL A 1 71 ? -8.552 -11.641 13.324 1.00 80.69 71 VAL A O 1
ATOM 494 N N . ARG A 1 72 ? -8.763 -9.410 13.531 1.00 79.81 72 ARG A N 1
ATOM 495 C CA . ARG A 1 72 ? -10.200 -9.452 13.808 1.00 79.81 72 ARG A CA 1
ATOM 496 C C . ARG A 1 72 ? -10.998 -9.925 12.598 1.00 79.81 72 ARG A C 1
ATOM 498 O O . ARG A 1 72 ? -11.937 -10.693 12.760 1.00 79.81 72 ARG A O 1
ATOM 505 N N . PHE A 1 73 ? -10.594 -9.528 11.393 1.00 81.50 73 PHE A N 1
ATOM 506 C CA . PHE A 1 73 ? -11.240 -9.966 10.152 1.00 81.50 73 PHE A CA 1
ATOM 507 C C . PHE A 1 73 ? -11.169 -11.483 9.971 1.00 81.50 73 PHE A C 1
ATOM 509 O O . PHE A 1 73 ? -12.157 -12.112 9.598 1.00 81.50 73 PHE A O 1
ATOM 516 N N . ILE A 1 74 ? -10.005 -12.067 10.267 1.00 81.31 74 ILE A N 1
ATOM 517 C CA . ILE A 1 74 ? -9.787 -13.514 10.185 1.00 81.31 74 ILE A CA 1
ATOM 518 C C . ILE A 1 74 ? -10.575 -14.234 11.281 1.00 81.31 74 ILE A C 1
ATOM 520 O O . ILE A 1 74 ? -11.203 -15.251 11.006 1.00 81.31 74 ILE A O 1
ATOM 524 N N . ASN A 1 75 ? -10.587 -13.706 12.506 1.00 80.56 75 ASN A N 1
ATOM 525 C CA . ASN A 1 75 ? -11.365 -14.291 13.595 1.00 80.56 75 ASN A CA 1
ATOM 526 C C . ASN A 1 75 ? -12.866 -14.346 13.262 1.00 80.56 75 ASN A C 1
ATOM 528 O O . ASN A 1 75 ? -13.514 -15.374 13.445 1.00 80.56 75 ASN A O 1
ATOM 532 N N . GLU A 1 76 ? -13.403 -13.271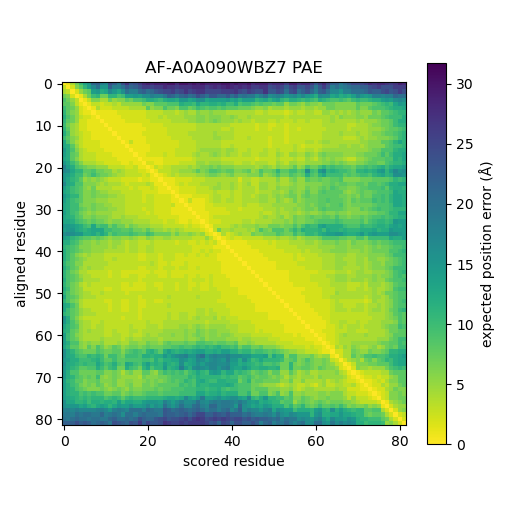 12.693 1.00 79.12 76 GLU A N 1
ATOM 533 C CA . GLU A 1 76 ? -14.833 -13.194 12.402 1.00 79.12 76 GLU A CA 1
ATOM 534 C C . GLU A 1 76 ? -15.243 -14.006 11.175 1.00 79.12 76 GLU A C 1
ATOM 536 O O . GLU A 1 76 ? -16.353 -14.531 11.152 1.00 79.12 76 GLU A O 1
ATOM 541 N N . GLY A 1 77 ? -14.366 -14.114 10.174 1.00 74.38 77 GLY A N 1
ATOM 542 C CA . GLY A 1 77 ? -14.639 -14.882 8.960 1.00 74.38 77 GLY A CA 1
ATOM 543 C C . GLY A 1 77 ? -14.301 -16.370 9.056 1.00 74.38 77 GLY A C 1
ATOM 544 O O . GLY A 1 77 ? -14.925 -17.162 8.364 1.00 74.38 77 GLY A O 1
ATOM 545 N N . LEU A 1 78 ? -13.312 -16.753 9.869 1.00 72.50 78 LEU A N 1
ATOM 546 C CA . LEU A 1 78 ? -12.751 -18.110 9.873 1.00 72.50 78 LEU A CA 1
ATOM 547 C C . LEU A 1 78 ? -12.939 -18.838 11.209 1.00 72.50 78 LEU A C 1
ATOM 549 O O . LEU A 1 78 ? -13.210 -20.032 11.218 1.00 72.50 78 LEU A O 1
ATOM 553 N N . VAL A 1 79 ? -12.783 -18.143 12.341 1.00 63.12 79 VAL A N 1
ATOM 554 C CA . VAL A 1 79 ? -12.831 -18.775 13.675 1.00 63.12 79 VAL A CA 1
ATOM 555 C C . VAL A 1 79 ? -14.263 -18.891 14.190 1.00 63.12 79 VAL A C 1
ATOM 557 O O . VAL A 1 79 ? -14.562 -19.816 14.927 1.00 63.12 79 VAL A O 1
ATOM 560 N N . LYS A 1 80 ? -15.176 -18.005 13.778 1.00 57.22 80 LYS A N 1
ATOM 561 C CA . LYS A 1 80 ? -16.595 -18.091 14.162 1.00 57.22 80 LYS A CA 1
ATOM 562 C C . LYS A 1 80 ? -17.355 -19.252 13.497 1.00 57.22 80 LYS A C 1
ATOM 564 O O . LYS A 1 80 ? -18.442 -19.588 13.958 1.00 57.22 80 LYS A O 1
ATOM 569 N N . GLU A 1 81 ? -16.811 -19.834 12.424 1.00 52.41 81 GLU A N 1
ATOM 570 C CA . GLU A 1 81 ? -17.370 -21.020 11.751 1.00 52.41 81 GLU A CA 1
ATOM 571 C C . GLU A 1 81 ? -16.787 -22.358 12.252 1.00 52.41 81 GLU A C 1
ATOM 573 O O . GLU A 1 81 ? -17.243 -23.415 11.812 1.00 52.41 81 GLU A O 1
ATOM 578 N N . LEU A 1 82 ? -15.812 -22.324 13.171 1.00 50.41 82 LEU A N 1
ATOM 579 C CA . LEU A 1 82 ? -15.239 -23.492 13.858 1.00 50.41 82 LEU A CA 1
ATOM 580 C C . LEU A 1 82 ? -15.792 -23.612 15.284 1.00 50.41 82 LEU A C 1
ATOM 582 O O . LEU A 1 82 ? -15.980 -24.768 15.726 1.00 50.41 82 LEU A O 1
#

Sequence (82 aa):
MSDKQIDLKGAIAIGIGGMVGGGIFAVLGLAISLAKGATPVAFLIAGIIAIFTAYSYSKLSLAYPDTGGTVRFINEGLVKEL

Mean predicted aligned error: 6.92 Å

InterPro domains:
  IPR004841 Amino acid permease/SLC12A domain [PF00324] (11-80)
  IPR050367 Amino acid-polyamine-organocation superfamily [PTHR42770] (3-81)

Foldseek 3Di:
DPPPDQDPVRVVCVVVCCCCVPPCVVCVVVLCVVCPVCSVVVVVVVVVVVVVVVVVQVVVCVVDVDPVRPVVVCCVPPVVVD

Organism: Nonlabens ulvanivorans (NCBI:txid906888)

Radius of gyration: 16.89 Å; Cα contacts (8 Å, |Δi|>4): 19; chains: 1; bounding box: 34×36×48 Å

Solvent-accessible surface area (backbone atoms only — not comparable to full-atom values): 4860 Å² total; per-residue (Å²): 130,84,82,79,76,73,50,72,68,53,52,50,50,52,51,51,50,48,48,47,64,63,46,47,69,69,42,47,67,59,44,38,70,74,45,45,92,47,32,68,57,54,52,50,53,51,50,56,54,47,50,58,52,48,53,56,49,53,55,46,48,69,75,52,81,54,95,63,51,71,61,50,55,48,42,66,70,56,55,72,80,107

Secondary structure (DSSP, 8-state):
----PPPHHHHHHHHHHHIIIIIIHHHHHHHHHHHGGGHHHHHHHHHHHHHHHHHHHHHHHHHS--TTTHHHHHIIIIITT-